Protein AF-A0A7S1GU44-F1 (afdb_monomer)

Mean predicted aligned error: 5.31 Å

InterPro domains:
  IPR011330 Glycoside hydrolase/deacetylase, beta/alpha-barrel [SSF88713] (17-120)

Secondary structure (DSSP, 8-state):
---TTS---TT----SEE--SS--TTHHHHHHHH---SEE----S-SS-EEEEEE-TTS-EEEEEE----SSSBGGGGGSSS--SSHHHHHHHHHHHHHHHHHHTTTS------B--TTT-

Foldseek 3Di:
DDPPPPDDDPPDPDALEDEDQPDDPCRVLVDVQVDSHQAYANAADDQAKDWDFHQHPVRHTDTHIYDYADPQLALCQCVDPNHDVDDPVSVVSVVVVCVVQVVVCVPDHGHDHHHDDPVRD

pLDDT: mean 92.15, std 15.31, range [34.16, 98.88]

Radius of gyration: 17.39 Å; Cα contacts (8 Å, |Δi|>4): 153; chains: 1; bounding box: 45×47×41 Å

Solvent-accessible surface area (backbone atoms only — not comparable to full-atom values): 7590 Å² total; per-residue (Å²): 134,84,70,96,81,74,80,86,59,98,84,61,91,71,72,45,62,45,73,70,78,82,67,56,100,53,45,69,36,51,53,62,58,68,51,87,57,69,31,37,33,78,42,72,86,55,54,57,68,48,78,43,76,44,63,28,90,90,68,50,72,40,84,41,40,37,43,44,39,54,79,75,49,19,53,67,26,60,79,40,98,87,45,41,93,53,67,64,64,50,50,53,52,49,50,54,54,46,54,52,46,56,59,44,36,78,83,57,69,63,61,84,56,78,41,81,49,89,86,76,107

Sequence (121 aa):
LQRLTLGRPADGLHGLGWYTGRDSPNTRRLVADFGGFEYDSDYYGDDLPFWLQVRKTNGELAPHLVVPYTLDCNDMRFALPQGFSHGEPFFEYLKDTFDLLYAEGADAPKMMSIGMHCRLL

Organism: Hemiselmis andersenii (NCBI:txid464988)

Nearest PDB structures (foldseek):
  3s6o-assembly1_D  TM=9.906E-01  e=7.391E-14  Burkholderia pseudomallei
  3cl6-assembly1_A  TM=9.444E-01  e=4.678E-12  Pseudomonas fluorescens
  1z7a-assembly1_C  TM=9.428E-01  e=4.687E-11  Pseudomonas aeruginosa PAO1
  2ywf-assembly1_A  TM=4.047E-01  e=7.578E+00  Aquifex aeolicus VF5
  2iez-assembly6_I  TM=2.227E-01  e=9.861E+00  Mus musculus

Structure (mmCIF, N/CA/C/O backbone):
data_AF-A0A7S1GU44-F1
#
_entry.id   AF-A0A7S1GU44-F1
#
loop_
_atom_site.group_PDB
_atom_site.id
_atom_site.type_symbol
_atom_site.label_atom_id
_atom_site.label_alt_id
_atom_site.label_comp_id
_atom_site.label_asym_id
_atom_site.label_entity_id
_atom_site.label_seq_id
_atom_site.pdbx_PDB_ins_code
_atom_site.Cartn_x
_atom_site.Cartn_y
_atom_site.Cartn_z
_atom_site.occupancy
_atom_site.B_iso_or_equiv
_atom_site.auth_seq_id
_atom_site.auth_comp_id
_atom_site.auth_asym_id
_atom_site.auth_atom_id
_atom_site.pdbx_PDB_model_num
ATOM 1 N N . LEU A 1 1 ? -9.084 26.898 -3.204 1.00 40.03 1 LEU A N 1
ATOM 2 C CA . LEU A 1 1 ? -8.865 25.469 -2.885 1.00 40.03 1 LEU A CA 1
ATOM 3 C C . LEU A 1 1 ? -9.913 25.050 -1.867 1.00 40.03 1 LEU A C 1
ATOM 5 O O . LEU A 1 1 ? -9.759 25.312 -0.681 1.00 40.03 1 LEU A O 1
ATOM 9 N N . GLN A 1 2 ? -11.031 24.520 -2.350 1.00 34.16 2 GLN A N 1
ATOM 10 C CA . GLN A 1 2 ? -12.119 24.042 -1.506 1.00 34.16 2 GLN A CA 1
ATOM 11 C C . GLN A 1 2 ? -11.623 22.752 -0.841 1.00 34.16 2 GLN A C 1
ATOM 13 O O . GLN A 1 2 ? -11.375 21.761 -1.522 1.00 34.16 2 GLN A O 1
ATOM 18 N N . ARG A 1 3 ? -11.350 22.793 0.469 1.00 42.59 3 ARG A N 1
ATOM 19 C CA . ARG A 1 3 ? -11.054 21.575 1.229 1.00 42.59 3 ARG A CA 1
ATOM 20 C C . ARG A 1 3 ? -12.287 20.677 1.128 1.00 42.59 3 ARG A C 1
ATOM 22 O O . ARG A 1 3 ? -13.384 21.143 1.424 1.00 42.59 3 ARG A O 1
ATOM 29 N N . LEU A 1 4 ? -12.105 19.412 0.759 1.00 53.38 4 LEU A N 1
ATOM 30 C CA . LEU A 1 4 ? -13.147 18.373 0.700 1.00 53.38 4 LEU A CA 1
ATOM 31 C C . LEU A 1 4 ? -13.780 18.038 2.074 1.00 53.38 4 LEU A C 1
ATOM 33 O O . LE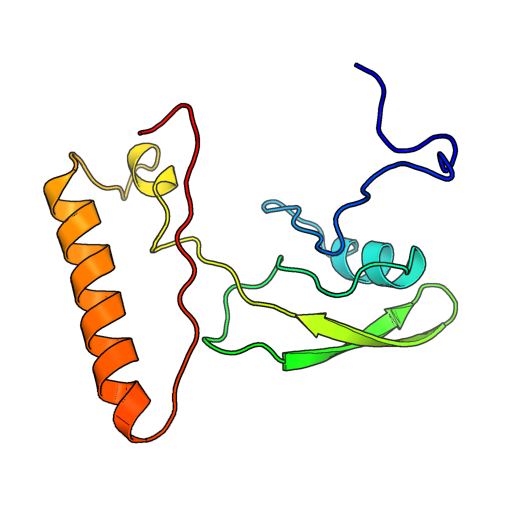U A 1 4 ? -14.376 16.984 2.238 1.00 53.38 4 LEU A O 1
ATOM 37 N N . THR A 1 5 ? -13.657 18.902 3.086 1.00 48.38 5 THR A N 1
ATOM 38 C CA . THR A 1 5 ? -13.993 18.587 4.482 1.00 48.38 5 THR A CA 1
ATOM 39 C C . THR A 1 5 ? -15.108 19.435 5.088 1.00 48.38 5 THR A C 1
ATOM 41 O O . THR A 1 5 ? -15.226 19.481 6.309 1.00 48.38 5 THR A O 1
ATOM 44 N N . LEU A 1 6 ? -15.967 20.078 4.291 1.00 45.22 6 LEU A N 1
ATOM 45 C CA . LEU A 1 6 ? -17.170 20.730 4.823 1.00 45.22 6 LEU A CA 1
ATOM 46 C C . LEU A 1 6 ? -18.391 20.464 3.934 1.00 45.22 6 LEU A C 1
ATOM 48 O O . LEU A 1 6 ? -18.535 21.058 2.870 1.00 45.22 6 LEU A O 1
ATOM 52 N N . GLY A 1 7 ? -19.279 19.595 4.428 1.00 49.06 7 GLY A N 1
ATOM 53 C CA . GLY A 1 7 ? -20.598 19.310 3.858 1.00 49.06 7 GLY A CA 1
ATOM 54 C C . GLY A 1 7 ? -20.597 18.113 2.912 1.00 49.06 7 GLY A C 1
ATOM 55 O O . GLY A 1 7 ? -19.930 18.135 1.887 1.00 49.06 7 GLY A O 1
ATOM 56 N N . ARG A 1 8 ? -21.362 17.073 3.262 1.00 52.72 8 ARG A N 1
ATOM 57 C CA . ARG A 1 8 ? -21.646 15.908 2.414 1.00 52.72 8 ARG A CA 1
ATOM 58 C C . ARG A 1 8 ? -22.488 16.374 1.216 1.00 52.72 8 ARG A C 1
ATOM 60 O O . ARG A 1 8 ? -23.655 16.702 1.434 1.00 52.72 8 ARG A O 1
ATOM 67 N N . PRO A 1 9 ? -21.976 16.406 -0.026 1.00 52.12 9 PRO A N 1
ATOM 68 C CA . PRO A 1 9 ? -22.857 16.446 -1.182 1.00 52.12 9 PRO A CA 1
ATOM 69 C C . PRO A 1 9 ? -23.525 15.070 -1.252 1.00 52.12 9 PRO A C 1
ATOM 71 O O . PRO A 1 9 ? -22.839 14.053 -1.143 1.00 52.12 9 PRO A O 1
ATOM 74 N N . ALA A 1 10 ? -24.847 15.015 -1.407 1.00 56.75 10 ALA A N 1
ATOM 75 C CA . ALA A 1 10 ? -25.566 13.748 -1.571 1.00 56.75 10 ALA A CA 1
ATOM 76 C C . ALA A 1 10 ? -25.101 12.960 -2.820 1.00 56.75 10 ALA A C 1
ATOM 78 O O . ALA A 1 10 ? -25.315 11.753 -2.894 1.00 56.75 10 ALA A O 1
ATOM 79 N N . ASP A 1 11 ? -24.382 13.634 -3.728 1.00 60.22 11 ASP A N 1
ATOM 80 C CA . ASP A 1 11 ? -24.076 13.176 -5.087 1.00 60.22 11 ASP A CA 1
ATOM 81 C C . ASP A 1 11 ? -22.557 13.145 -5.379 1.00 60.22 11 ASP A C 1
ATOM 83 O O . ASP A 1 11 ? -22.130 12.987 -6.522 1.00 60.22 11 ASP A O 1
ATOM 87 N N . GLY A 1 12 ? -21.715 13.350 -4.359 1.00 57.03 12 GLY A N 1
ATOM 88 C CA . GLY A 1 12 ? -20.259 13.375 -4.511 1.00 57.03 12 GLY A CA 1
ATOM 89 C C . GLY A 1 12 ? -19.639 11.982 -4.398 1.00 57.03 12 GLY A C 1
ATOM 90 O O . GLY A 1 12 ? -19.833 11.302 -3.393 1.00 57.03 12 GLY A O 1
ATOM 91 N N . LEU A 1 13 ? -18.834 11.582 -5.389 1.00 57.53 13 LEU A N 1
ATOM 92 C CA . LEU A 1 13 ? -17.929 10.432 -5.281 1.00 57.53 13 LEU A CA 1
ATOM 93 C C . LEU A 1 13 ? -16.856 10.740 -4.226 1.00 57.53 13 LEU A C 1
ATOM 95 O O . LEU A 1 13 ? -15.865 11.414 -4.503 1.00 57.53 13 LEU A O 1
ATOM 99 N N . HIS A 1 14 ? -17.072 10.276 -2.999 1.00 68.00 14 HIS A N 1
ATOM 100 C CA . HIS A 1 14 ? -16.028 10.217 -1.984 1.00 68.00 14 HIS A CA 1
ATOM 101 C C . HIS A 1 14 ? -15.201 8.948 -2.205 1.00 68.00 14 HIS A C 1
ATOM 103 O O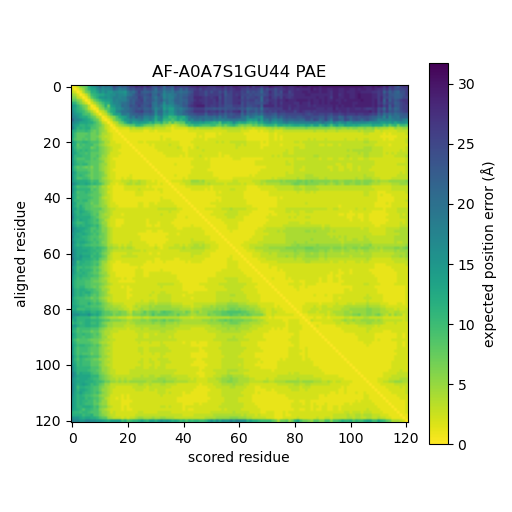 . HIS A 1 14 ? -15.762 7.871 -2.408 1.00 68.00 14 HIS A O 1
ATOM 109 N N . GLY A 1 15 ? -13.873 9.070 -2.183 1.00 80.94 15 GLY A N 1
ATOM 110 C CA . GLY A 1 15 ? -12.990 7.912 -2.284 1.00 80.94 15 GLY A CA 1
ATOM 111 C C . GLY A 1 15 ? -13.207 6.971 -1.101 1.00 80.94 15 GLY A C 1
ATOM 112 O O . GLY A 1 15 ? -13.207 7.407 0.046 1.00 80.94 15 GLY A O 1
ATOM 113 N N . LEU A 1 16 ? -13.398 5.683 -1.377 1.00 92.69 16 LEU A N 1
ATOM 114 C CA . LEU A 1 16 ? -13.561 4.660 -0.338 1.00 92.69 16 LEU A CA 1
ATOM 115 C C . LEU A 1 16 ? -12.221 4.284 0.322 1.00 92.69 16 LEU A C 1
ATOM 117 O O . LEU A 1 16 ? -12.222 3.645 1.366 1.00 92.69 16 LEU A O 1
ATOM 121 N N . GLY A 1 17 ? -11.091 4.709 -0.247 1.00 95.75 17 GLY A N 1
ATOM 122 C CA . GLY A 1 17 ? -9.751 4.490 0.297 1.00 95.75 17 GLY A CA 1
ATOM 123 C C . GLY A 1 17 ? -9.127 5.747 0.900 1.00 95.75 17 GLY A C 1
ATOM 124 O O . GLY A 1 17 ? -9.384 6.862 0.437 1.00 95.75 17 GLY A O 1
ATOM 125 N N . TRP A 1 18 ? -8.255 5.557 1.889 1.00 97.94 18 TRP A N 1
ATOM 126 C CA . TRP A 1 18 ? -7.418 6.610 2.466 1.00 97.94 18 TRP A CA 1
ATO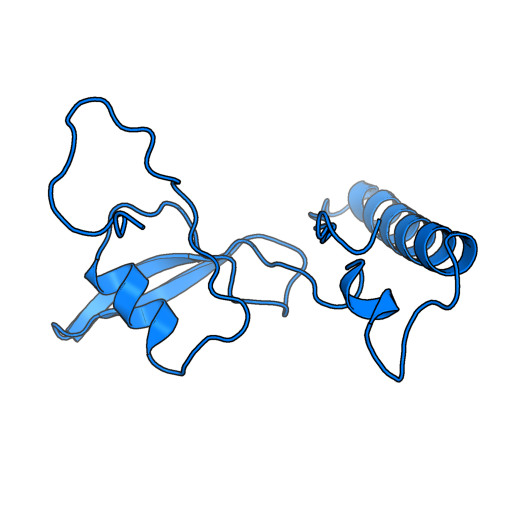M 127 C C . TRP A 1 18 ? -5.920 6.305 2.309 1.00 97.94 18 TRP A C 1
ATOM 129 O O . TRP A 1 18 ? -5.472 5.196 2.589 1.00 97.94 18 TRP A O 1
ATOM 139 N N . TYR A 1 19 ? -5.127 7.304 1.916 1.00 98.06 19 TYR A N 1
ATOM 140 C CA . TYR A 1 19 ? -3.663 7.233 1.912 1.00 98.06 19 TYR A CA 1
ATOM 141 C C . TYR A 1 19 ? -3.068 8.612 2.202 1.00 98.06 19 TYR A C 1
ATOM 143 O O . TYR A 1 19 ? -3.363 9.585 1.503 1.00 98.06 19 TYR A O 1
ATOM 151 N N . THR A 1 20 ? -2.223 8.698 3.226 1.00 98.25 20 THR A N 1
ATOM 152 C CA . THR A 1 20 ? -1.529 9.935 3.616 1.00 98.25 20 THR A CA 1
ATOM 153 C C . THR A 1 20 ? -0.099 9.968 3.075 1.00 98.25 20 THR A C 1
ATOM 155 O O . THR A 1 20 ? 0.430 11.035 2.747 1.00 98.25 20 THR A O 1
ATOM 158 N N . GLY A 1 21 ? 0.552 8.807 3.005 1.00 97.56 21 GLY A N 1
ATOM 159 C CA . GLY A 1 21 ? 1.962 8.625 2.682 1.00 97.56 21 GLY A 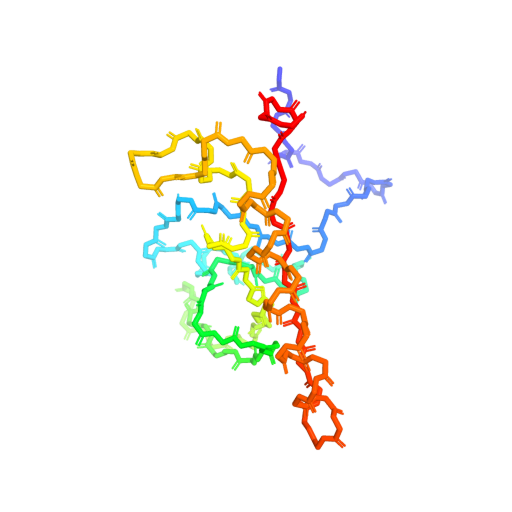CA 1
ATOM 160 C C . GLY A 1 21 ? 2.865 8.997 3.849 1.00 97.56 21 GLY A C 1
ATOM 161 O O . GLY A 1 21 ? 3.401 8.135 4.538 1.00 97.56 21 GLY A O 1
ATOM 162 N N . ARG A 1 22 ? 3.037 10.297 4.098 1.00 98.12 22 ARG A N 1
ATOM 163 C CA . ARG A 1 22 ? 3.770 10.787 5.279 1.00 98.12 22 ARG A CA 1
ATOM 164 C C . ARG A 1 22 ? 2.787 10.974 6.424 1.00 98.12 22 ARG A C 1
ATOM 166 O O . ARG A 1 22 ? 2.310 12.084 6.662 1.00 98.12 22 ARG A O 1
ATOM 173 N N . ASP A 1 23 ? 2.434 9.859 7.043 1.00 98.25 23 ASP A N 1
ATOM 174 C CA . ASP A 1 23 ? 1.415 9.762 8.075 1.00 98.25 23 ASP A CA 1
ATOM 175 C C . ASP A 1 23 ? 1.921 10.199 9.468 1.00 98.25 23 ASP A C 1
ATOM 177 O O . ASP A 1 23 ? 2.929 10.892 9.626 1.00 98.25 23 ASP A O 1
ATOM 181 N N . SER A 1 24 ? 1.148 9.868 10.499 1.00 98.31 24 SER A N 1
ATOM 182 C CA . SER A 1 24 ? 1.460 10.129 11.899 1.00 98.31 24 SER A CA 1
ATOM 183 C C . SER A 1 24 ? 1.011 8.939 12.746 1.00 98.31 24 SER A C 1
ATOM 185 O O . SER A 1 24 ? 0.097 8.219 12.333 1.00 98.31 24 SER A O 1
ATOM 187 N N . PRO A 1 25 ? 1.489 8.809 13.998 1.00 98.12 25 PRO A N 1
ATOM 188 C CA . PRO A 1 25 ? 0.996 7.779 14.918 1.00 98.12 25 PRO A CA 1
ATOM 189 C C . PRO A 1 25 ? -0.525 7.809 15.157 1.00 98.12 25 PRO A C 1
ATOM 191 O O . PRO A 1 25 ? -1.092 6.858 15.686 1.00 98.12 25 PRO A O 1
ATOM 194 N N . ASN A 1 26 ? -1.198 8.909 14.800 1.00 98.19 26 ASN A N 1
ATOM 195 C CA . ASN A 1 26 ? -2.636 9.085 14.968 1.00 98.19 26 ASN A CA 1
ATOM 196 C C . ASN A 1 26 ? -3.448 8.807 13.700 1.00 98.19 26 ASN A C 1
ATOM 198 O O . ASN A 1 26 ? -4.665 8.684 13.804 1.00 98.19 26 ASN A O 1
ATOM 202 N N . THR A 1 27 ? -2.824 8.740 12.522 1.00 98.38 27 THR A N 1
ATOM 203 C CA . THR A 1 27 ? -3.534 8.780 11.235 1.00 98.38 27 THR A CA 1
ATOM 204 C C . THR A 1 27 ? -4.555 7.657 11.115 1.00 98.38 27 THR A C 1
ATOM 206 O O . THR A 1 27 ? -5.741 7.937 10.963 1.00 98.38 27 THR A O 1
ATOM 209 N N . ARG A 1 28 ? -4.145 6.398 11.302 1.00 98.00 28 ARG A N 1
ATOM 210 C CA . ARG A 1 28 ? -5.064 5.252 11.211 1.00 98.00 28 ARG 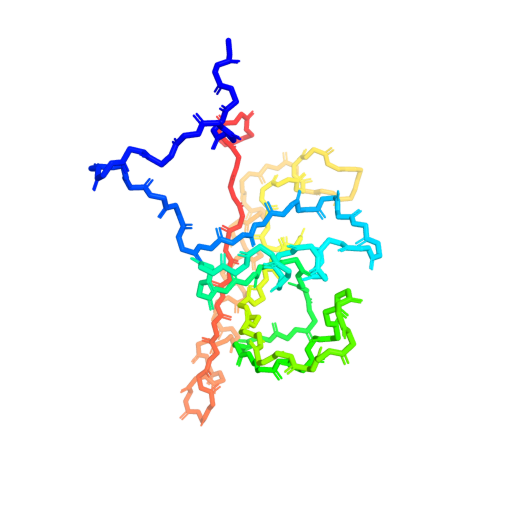A CA 1
ATOM 211 C C . ARG A 1 28 ? -6.212 5.322 12.226 1.00 98.00 28 ARG A C 1
ATOM 213 O O . ARG A 1 28 ? -7.350 4.999 11.894 1.00 98.00 28 ARG A O 1
ATOM 220 N N . ARG A 1 29 ? -5.956 5.814 13.446 1.00 98.25 29 ARG A N 1
ATOM 221 C CA . ARG A 1 29 ? -7.023 6.059 14.434 1.00 98.25 29 ARG A CA 1
ATOM 222 C C . ARG A 1 29 ? -8.011 7.113 13.934 1.00 98.25 29 ARG A C 1
ATOM 224 O O . ARG A 1 29 ? -9.208 6.912 14.082 1.00 98.25 29 ARG A O 1
ATOM 231 N N . LEU A 1 30 ? -7.535 8.208 13.338 1.00 98.38 30 LEU A N 1
ATOM 232 C CA . LEU A 1 30 ? -8.398 9.265 12.798 1.00 98.38 30 LEU A CA 1
ATOM 233 C C . LEU A 1 30 ? -9.264 8.764 11.633 1.00 98.38 30 LEU A C 1
ATOM 235 O O . LEU A 1 30 ? -10.436 9.126 11.562 1.00 98.38 30 LEU A O 1
ATOM 239 N N . VAL A 1 31 ? -8.726 7.899 10.767 1.00 97.38 31 VAL A N 1
ATOM 240 C CA . VAL A 1 31 ? -9.498 7.242 9.695 1.00 97.38 31 VAL A CA 1
ATOM 241 C C . VAL A 1 31 ? -10.598 6.354 10.292 1.00 97.38 31 VAL A C 1
ATOM 243 O O . VAL A 1 31 ? -11.758 6.450 9.891 1.00 97.38 31 VAL A O 1
ATOM 246 N N . ALA A 1 32 ? -10.271 5.542 11.304 1.00 97.00 32 ALA A N 1
ATOM 247 C CA . ALA A 1 32 ? -11.248 4.701 12.002 1.00 97.00 32 ALA A CA 1
ATOM 248 C C . ALA A 1 32 ? -12.293 5.509 12.805 1.00 97.00 32 ALA A C 1
ATOM 250 O O . ALA A 1 32 ? -13.452 5.099 12.908 1.00 97.00 32 ALA A O 1
ATOM 251 N N . ASP A 1 33 ? -11.904 6.654 13.374 1.00 96.81 33 ASP A N 1
ATOM 252 C CA . ASP A 1 33 ? -12.804 7.592 14.055 1.00 96.81 33 ASP A CA 1
ATOM 253 C C . ASP A 1 33 ? -13.796 8.230 13.080 1.00 96.81 33 ASP A C 1
ATOM 255 O O . ASP A 1 33 ? -14.982 8.314 13.401 1.00 96.81 33 ASP A O 1
ATOM 259 N N . PHE A 1 34 ? -13.321 8.646 11.900 1.00 95.12 34 PHE A N 1
ATOM 260 C CA . PHE A 1 34 ? -14.154 9.233 10.851 1.00 95.12 34 PHE A CA 1
ATOM 261 C C . PHE A 1 34 ? -15.168 8.220 10.299 1.00 95.12 34 PHE A C 1
ATOM 263 O O . PHE A 1 34 ? -16.354 8.533 10.196 1.00 95.12 34 PHE A O 1
ATOM 270 N N . GLY A 1 35 ? -14.721 6.991 10.014 1.00 90.81 35 GLY A N 1
ATOM 271 C CA . GLY A 1 35 ? -15.552 5.942 9.418 1.00 90.81 35 GLY A CA 1
ATOM 272 C C . GLY A 1 35 ? -15.942 6.226 7.959 1.00 90.81 35 GLY A C 1
ATOM 273 O O . GLY A 1 35 ? -15.703 7.300 7.428 1.00 90.81 35 GLY A O 1
ATOM 274 N N . GLY A 1 36 ? -16.536 5.251 7.268 1.00 90.06 36 GLY A N 1
ATOM 275 C CA . GLY A 1 36 ? -16.955 5.426 5.865 1.00 90.06 36 GLY A CA 1
ATOM 276 C C . GLY A 1 36 ? -15.846 5.255 4.816 1.00 90.06 36 GLY A C 1
ATOM 277 O O . GLY A 1 36 ? -16.109 5.464 3.635 1.00 90.06 36 GLY A O 1
ATOM 278 N N . PHE A 1 37 ? -14.646 4.842 5.232 1.00 94.44 37 PHE A N 1
ATOM 279 C CA . PHE A 1 37 ? -13.627 4.273 4.349 1.00 94.44 37 PHE A CA 1
ATOM 280 C C . PHE A 1 37 ? -13.709 2.748 4.385 1.00 94.44 37 PHE A C 1
ATOM 282 O O . PHE A 1 37 ? -13.919 2.160 5.447 1.00 94.44 37 PHE A O 1
ATOM 289 N N . GLU A 1 38 ? -13.530 2.120 3.230 1.00 96.00 38 GLU A N 1
ATOM 290 C CA . GLU A 1 38 ? -13.422 0.672 3.090 1.00 96.00 38 GLU A CA 1
ATOM 291 C C . GLU A 1 38 ? -12.014 0.176 3.404 1.00 96.00 38 GLU A C 1
ATOM 293 O O . GLU A 1 38 ? -11.890 -0.932 3.911 1.00 96.00 38 GLU A O 1
ATOM 298 N N . TYR A 1 39 ? -10.975 0.979 3.145 1.00 98.12 39 TYR A N 1
ATOM 299 C CA . TYR A 1 39 ? -9.587 0.613 3.427 1.00 98.12 39 TYR A CA 1
ATOM 300 C C . TYR A 1 39 ? -8.665 1.822 3.645 1.00 98.12 39 TYR A C 1
ATOM 302 O O . TYR A 1 39 ? -8.956 2.936 3.198 1.00 98.12 39 TYR A O 1
ATOM 310 N N . ASP A 1 40 ? -7.516 1.583 4.281 1.00 98.38 40 ASP A N 1
ATOM 311 C CA . ASP A 1 40 ? -6.349 2.471 4.228 1.00 98.38 40 ASP A CA 1
ATOM 312 C C . ASP A 1 40 ? -5.138 1.785 3.582 1.00 98.38 40 ASP A C 1
ATOM 314 O O . ASP A 1 40 ? -5.033 0.556 3.571 1.00 98.38 40 ASP A O 1
ATOM 318 N N . SER A 1 41 ? -4.226 2.595 3.051 1.00 98.69 41 SER A N 1
ATOM 319 C CA . SER A 1 41 ? -2.989 2.141 2.406 1.00 98.69 41 SER A CA 1
ATOM 320 C C . SER A 1 41 ? -1.719 2.719 3.043 1.00 98.69 41 SER A C 1
ATOM 322 O O . SER A 1 41 ? -0.645 2.641 2.452 1.00 98.69 41 SER A O 1
ATOM 324 N N . ASP A 1 42 ? -1.801 3.289 4.253 1.00 98.50 42 ASP A N 1
ATOM 325 C CA . ASP A 1 42 ? -0.637 3.760 5.023 1.00 98.50 42 ASP A CA 1
ATOM 326 C C . ASP A 1 42 ? 0.078 2.554 5.692 1.00 98.50 42 ASP A C 1
ATOM 328 O O . ASP A 1 42 ? 0.213 2.448 6.916 1.00 98.50 42 ASP A O 1
ATOM 332 N N . TYR A 1 43 ? 0.481 1.567 4.883 1.00 98.62 43 TYR A N 1
ATOM 333 C CA . TYR A 1 43 ? 1.179 0.348 5.304 1.00 98.62 43 TYR A CA 1
ATOM 334 C C . TYR A 1 43 ? 1.988 -0.256 4.149 1.00 98.62 43 TYR A C 1
ATOM 336 O O . TYR A 1 43 ? 1.528 -0.250 3.013 1.00 98.62 43 TYR A O 1
ATOM 344 N N . TYR A 1 44 ? 3.162 -0.816 4.452 1.00 98.62 44 TYR A N 1
ATOM 345 C CA . TYR A 1 44 ? 4.134 -1.301 3.453 1.00 98.62 44 TYR A CA 1
ATOM 346 C C . TYR A 1 44 ? 4.737 -2.672 3.810 1.00 98.62 44 TYR A C 1
ATOM 348 O O . TYR A 1 44 ? 5.833 -2.998 3.369 1.00 98.62 44 TYR A O 1
ATOM 356 N N . GLY A 1 45 ? 4.105 -3.411 4.727 1.00 98.12 45 GLY A N 1
ATOM 357 C CA . GLY A 1 45 ? 4.712 -4.574 5.387 1.00 98.12 45 GLY A CA 1
ATOM 358 C C . GLY A 1 45 ? 4.166 -5.941 4.976 1.00 98.12 45 GLY A C 1
ATOM 359 O O . GLY A 1 45 ? 4.488 -6.908 5.655 1.00 98.12 45 GLY A O 1
ATOM 360 N N . ASP A 1 46 ? 3.314 -6.020 3.952 1.00 98.50 46 ASP A N 1
ATOM 361 C CA . ASP A 1 46 ? 2.704 -7.276 3.493 1.00 98.50 46 ASP A CA 1
ATOM 362 C C . ASP A 1 46 ? 2.331 -7.182 2.001 1.00 98.50 46 ASP A C 1
ATOM 364 O O . ASP A 1 46 ? 2.143 -6.078 1.484 1.00 98.50 46 ASP A O 1
ATOM 368 N N . ASP A 1 47 ? 2.175 -8.332 1.345 1.00 98.56 47 ASP A N 1
ATOM 369 C CA . ASP A 1 47 ? 1.816 -8.479 -0.074 1.00 98.56 47 ASP A CA 1
ATOM 370 C C . ASP A 1 47 ? 0.327 -8.816 -0.270 1.00 98.56 47 ASP A C 1
ATOM 372 O O . ASP A 1 47 ? -0.120 -9.108 -1.384 1.00 98.56 47 ASP A O 1
ATOM 376 N N . LEU A 1 48 ? -0.456 -8.828 0.815 1.00 98.69 48 LEU A N 1
ATOM 377 C CA . LEU A 1 48 ? -1.895 -9.084 0.803 1.00 98.69 48 LEU A CA 1
ATOM 378 C C . LEU A 1 48 ? -2.669 -8.101 1.686 1.00 98.69 48 LEU A C 1
ATOM 380 O O . LEU A 1 48 ? -2.155 -7.638 2.704 1.00 98.69 48 LEU A O 1
ATOM 384 N N . PRO A 1 49 ? -3.942 -7.813 1.354 1.00 98.75 49 PRO A N 1
ATOM 385 C CA . PRO A 1 49 ? -4.826 -7.108 2.266 1.00 98.75 49 PRO A CA 1
ATOM 386 C C . PRO A 1 49 ? -5.074 -7.908 3.544 1.00 98.75 49 PRO A C 1
ATOM 388 O O . PRO A 1 49 ? -5.249 -9.128 3.509 1.00 98.75 49 PRO A O 1
ATOM 391 N N . PHE A 1 50 ? -5.181 -7.212 4.670 1.00 98.75 50 PHE A N 1
ATOM 392 C CA . PHE A 1 50 ? -5.464 -7.838 5.958 1.00 98.75 50 PHE A CA 1
ATOM 393 C C . PHE A 1 50 ? -6.281 -6.926 6.866 1.00 98.75 50 PHE A C 1
ATOM 395 O O . PHE A 1 50 ? -6.338 -5.708 6.701 1.00 98.75 50 PHE A O 1
ATOM 402 N N . TRP A 1 51 ? -6.927 -7.535 7.856 1.00 98.56 51 TRP A N 1
ATOM 403 C CA . TRP A 1 51 ? -7.739 -6.819 8.831 1.00 98.56 51 TRP A CA 1
ATOM 404 C C . TRP A 1 51 ? -6.942 -6.510 10.093 1.00 98.56 51 TRP A C 1
ATOM 406 O O . TRP A 1 51 ? -6.360 -7.397 10.716 1.00 98.56 51 TRP A O 1
ATOM 416 N N . LEU A 1 52 ? -6.996 -5.252 10.517 1.00 97.75 52 LEU A N 1
ATOM 417 C CA . LEU A 1 52 ? -6.553 -4.802 11.829 1.00 97.75 52 LEU A CA 1
ATOM 418 C C . LEU A 1 52 ? -7.740 -4.553 12.758 1.00 97.75 52 LEU A C 1
ATOM 420 O O . LEU A 1 52 ? -8.862 -4.296 12.323 1.00 97.75 52 LEU A O 1
ATOM 424 N N . GLN A 1 53 ? -7.459 -4.572 14.060 1.00 98.12 53 GLN A N 1
ATOM 425 C CA . GLN A 1 53 ? -8.341 -4.024 15.088 1.00 98.12 53 GLN A CA 1
ATOM 426 C C . GLN A 1 53 ? -7.770 -2.685 15.552 1.00 98.12 53 GLN A C 1
ATOM 428 O O . GLN A 1 53 ? -6.782 -2.638 16.287 1.00 98.12 53 GLN A O 1
ATOM 433 N N . VAL A 1 54 ? -8.372 -1.585 15.103 1.00 98.12 54 VAL A N 1
ATOM 434 C CA . VAL A 1 54 ? -7.911 -0.229 15.421 1.00 98.12 54 VAL A CA 1
ATOM 435 C C . VAL A 1 54 ? -8.694 0.297 16.615 1.00 98.12 54 VAL A C 1
ATOM 437 O O . VAL A 1 54 ? -9.923 0.340 16.594 1.00 98.12 54 VAL A O 1
ATOM 440 N N . ARG A 1 55 ? -7.984 0.725 17.663 1.00 98.38 55 ARG A N 1
ATOM 441 C CA . ARG A 1 55 ? -8.604 1.394 18.810 1.00 98.38 55 ARG A CA 1
ATOM 442 C C . ARG A 1 55 ? -8.963 2.830 18.448 1.00 98.38 55 ARG A C 1
ATOM 444 O O . ARG A 1 55 ? -8.078 3.653 18.216 1.00 98.38 55 ARG A O 1
ATOM 451 N N . LYS A 1 56 ? -10.258 3.118 18.452 1.00 98.25 56 LYS A N 1
ATOM 452 C CA . LYS A 1 56 ? -10.840 4.445 18.253 1.00 98.25 56 LYS A CA 1
ATOM 453 C C . LYS A 1 56 ? -10.650 5.335 19.480 1.00 98.25 56 LYS A C 1
ATOM 455 O O . LYS A 1 56 ? -10.343 4.862 20.576 1.00 98.25 56 LYS A O 1
ATOM 460 N N . THR A 1 57 ? -10.886 6.635 19.319 1.00 98.06 57 THR A N 1
ATOM 461 C CA . THR A 1 57 ? -10.798 7.614 20.418 1.00 98.06 57 THR A CA 1
ATOM 462 C C . THR A 1 57 ? -11.799 7.337 21.537 1.00 98.06 57 THR A C 1
ATOM 464 O O . THR A 1 57 ? -11.485 7.549 22.704 1.00 98.06 57 THR A O 1
ATOM 467 N N . ASN A 1 58 ? -12.983 6.817 21.205 1.00 97.44 58 ASN A N 1
ATOM 468 C CA . ASN A 1 58 ? -14.001 6.433 22.189 1.00 97.44 58 ASN A CA 1
ATOM 469 C C . ASN A 1 58 ? -13.665 5.130 22.950 1.00 97.44 58 ASN A C 1
ATOM 471 O O . ASN A 1 58 ? -14.445 4.700 23.794 1.00 97.44 58 ASN A O 1
ATOM 475 N N . GLY A 1 59 ? -12.519 4.503 22.664 1.00 97.75 59 GLY A N 1
ATOM 476 C CA . GLY A 1 59 ? -12.052 3.277 23.308 1.00 97.75 59 GLY A CA 1
ATOM 477 C C . GLY A 1 59 ? -12.486 1.982 22.618 1.00 97.75 59 GLY A C 1
ATOM 478 O O . GLY A 1 59 ? -11.896 0.939 22.913 1.00 97.75 59 GLY A O 1
ATOM 479 N N . GLU A 1 60 ? -13.441 2.036 21.685 1.00 97.94 60 GLU A N 1
ATOM 480 C CA . GLU A 1 60 ? -13.910 0.873 20.923 1.00 97.94 60 GLU A CA 1
ATOM 481 C C . GLU A 1 60 ? -12.829 0.351 19.967 1.00 97.94 60 GLU A C 1
ATOM 483 O O . GLU A 1 60 ? -11.992 1.107 19.467 1.00 97.94 60 GLU A O 1
ATOM 488 N N . LEU A 1 61 ? -12.851 -0.956 19.701 1.00 98.19 61 LEU A N 1
ATOM 489 C CA . LEU A 1 61 ? -12.070 -1.561 18.624 1.00 98.19 61 LEU A CA 1
ATOM 490 C C . LEU A 1 61 ? -12.933 -1.620 17.366 1.00 98.19 61 LEU A C 1
ATOM 492 O O . LEU A 1 61 ? -14.065 -2.097 17.419 1.00 98.19 61 LEU A O 1
ATOM 496 N N . ALA A 1 62 ? -12.391 -1.146 16.249 1.00 96.88 62 ALA A N 1
ATOM 497 C CA . ALA A 1 62 ? -13.034 -1.227 14.948 1.00 96.88 62 ALA A CA 1
ATOM 498 C C . ALA A 1 62 ? -12.226 -2.124 14.001 1.00 96.88 62 ALA A C 1
ATOM 500 O O . ALA A 1 62 ? -11.000 -1.966 13.929 1.00 96.88 62 ALA A O 1
ATOM 501 N N . PRO A 1 63 ? -12.889 -3.025 13.246 1.00 97.75 63 PRO A N 1
ATOM 502 C CA . PRO A 1 63 ? -12.238 -3.707 12.141 1.00 97.75 63 PRO A CA 1
ATOM 503 C C . PRO A 1 63 ? -11.843 -2.674 11.083 1.00 97.75 63 PRO A C 1
ATOM 505 O O . PRO A 1 63 ? -12.633 -1.798 10.728 1.00 97.75 63 PRO A O 1
ATOM 508 N N . HIS A 1 64 ? -10.615 -2.772 10.592 1.00 97.69 64 HIS A N 1
ATOM 509 C CA . HIS A 1 64 ? -10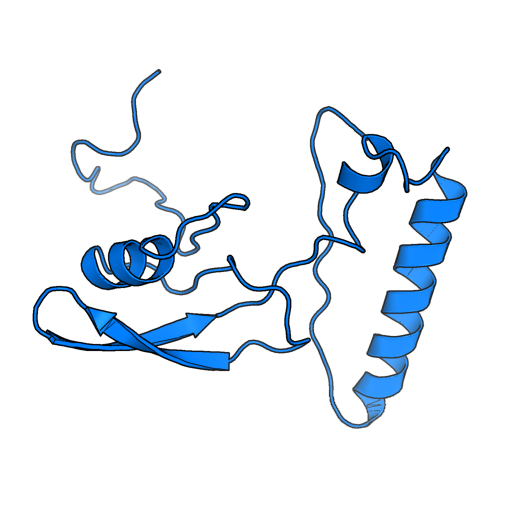.071 -1.854 9.604 1.00 97.69 64 HIS A CA 1
ATOM 510 C C . HIS A 1 64 ? -9.281 -2.635 8.558 1.00 97.69 64 HIS A C 1
ATOM 512 O O . HIS A 1 64 ? -8.321 -3.320 8.914 1.00 97.69 64 HIS A O 1
ATOM 518 N N . LEU A 1 65 ? -9.704 -2.572 7.296 1.00 98.69 65 LEU A N 1
ATOM 519 C CA . LEU A 1 65 ? -9.001 -3.234 6.204 1.00 98.69 65 LEU A CA 1
ATOM 520 C C . LEU A 1 65 ? -7.794 -2.391 5.800 1.00 98.69 65 LEU A C 1
ATOM 522 O O . LEU A 1 65 ? -7.922 -1.207 5.494 1.00 98.69 65 LEU A O 1
ATOM 526 N N . VAL A 1 66 ? -6.631 -3.024 5.775 1.00 98.81 66 VAL A N 1
ATOM 527 C CA . VAL A 1 66 ? -5.408 -2.463 5.216 1.00 98.81 66 VAL A CA 1
ATOM 528 C C . VAL A 1 66 ? -5.191 -3.092 3.849 1.00 98.81 66 VAL A C 1
ATOM 530 O O . VAL A 1 66 ? -5.197 -4.316 3.729 1.00 98.81 66 VAL A O 1
ATOM 533 N N . VAL A 1 67 ? -4.987 -2.260 2.831 1.00 98.75 67 VAL A N 1
ATOM 534 C CA . VAL A 1 67 ? -4.532 -2.672 1.497 1.00 98.75 67 VAL A CA 1
ATOM 535 C C . VAL A 1 67 ? -3.123 -2.102 1.312 1.00 98.75 67 VAL A C 1
ATOM 537 O O . VAL A 1 67 ? -3.004 -0.895 1.078 1.00 98.75 67 VAL A O 1
ATOM 540 N N . PRO A 1 68 ? -2.062 -2.918 1.472 1.00 98.75 68 PRO A N 1
ATOM 541 C CA . PRO A 1 68 ? -0.685 -2.432 1.463 1.00 98.75 68 PRO A CA 1
ATOM 542 C C . PRO A 1 68 ? -0.293 -1.672 0.189 1.00 98.75 68 PRO A C 1
ATOM 544 O O . PRO A 1 68 ? -0.710 -1.996 -0.926 1.00 98.75 68 PRO A O 1
ATOM 547 N N . TYR A 1 69 ? 0.552 -0.660 0.365 1.00 98.75 69 TYR A N 1
ATOM 548 C CA . TYR A 1 69 ? 1.149 0.134 -0.703 1.00 98.75 69 TYR A CA 1
ATOM 549 C C . TYR A 1 69 ? 2.662 -0.114 -0.799 1.00 98.75 69 TYR A C 1
ATOM 551 O O . TYR A 1 69 ? 3.219 -0.942 -0.085 1.00 98.75 69 TYR A O 1
ATOM 559 N N . THR A 1 70 ? 3.344 0.604 -1.693 1.00 98.75 70 THR A N 1
ATOM 560 C CA . THR A 1 70 ? 4.768 0.419 -1.997 1.00 98.75 70 THR A CA 1
ATOM 561 C C . THR A 1 70 ? 5.537 1.742 -1.988 1.00 98.75 70 THR A C 1
ATOM 563 O O . THR A 1 70 ? 5.054 2.776 -2.464 1.00 98.75 70 THR A O 1
ATOM 566 N N . LEU A 1 71 ? 6.773 1.702 -1.482 1.00 98.44 71 LEU A N 1
ATOM 567 C CA . LEU A 1 71 ? 7.759 2.783 -1.632 1.00 98.44 71 LEU A CA 1
ATOM 568 C C . LEU A 1 71 ? 8.912 2.400 -2.572 1.00 98.44 71 LEU A C 1
ATOM 570 O O . LEU A 1 71 ? 9.713 3.255 -2.948 1.00 98.44 71 LEU A O 1
ATOM 574 N N . ASP A 1 72 ? 9.012 1.128 -2.945 1.00 98.19 72 ASP A N 1
ATOM 575 C CA . ASP A 1 72 ? 10.075 0.551 -3.755 1.00 98.19 72 ASP A CA 1
ATOM 576 C C . ASP A 1 72 ? 9.667 0.406 -5.230 1.00 98.19 72 ASP A C 1
ATOM 578 O O . ASP A 1 72 ? 10.344 0.980 -6.085 1.00 98.19 72 ASP A O 1
ATOM 582 N N . CYS A 1 73 ? 8.521 -0.225 -5.513 1.00 98.56 73 CYS A N 1
ATOM 583 C CA . CYS A 1 73 ? 7.847 -0.270 -6.817 1.00 98.56 73 CYS A CA 1
ATOM 584 C C . CYS A 1 73 ? 7.119 1.058 -7.097 1.00 98.56 73 CYS A C 1
ATOM 586 O O . CYS A 1 73 ? 5.910 1.119 -7.331 1.00 98.56 73 CYS A O 1
ATOM 588 N N . ASN A 1 74 ? 7.859 2.162 -7.006 1.00 98.69 74 ASN A N 1
ATOM 589 C CA . ASN A 1 74 ? 7.315 3.513 -7.000 1.00 98.69 74 ASN A CA 1
ATOM 590 C C . ASN A 1 74 ? 8.233 4.467 -7.773 1.00 98.69 74 ASN A C 1
ATOM 592 O O . ASN A 1 74 ? 9.435 4.539 -7.511 1.00 98.69 74 ASN A O 1
ATOM 596 N N . ASP A 1 75 ? 7.679 5.251 -8.694 1.00 98.44 75 ASP A N 1
ATOM 597 C CA . ASP A 1 75 ? 8.454 6.216 -9.479 1.00 98.44 75 ASP A CA 1
ATOM 598 C C . ASP A 1 75 ? 9.039 7.361 -8.627 1.00 98.44 75 ASP A C 1
ATOM 600 O O . ASP A 1 75 ? 9.973 8.035 -9.059 1.00 98.44 75 ASP A O 1
ATOM 604 N N . MET A 1 76 ? 8.608 7.543 -7.370 1.00 98.25 76 MET A N 1
ATOM 605 C CA . MET A 1 76 ? 9.255 8.488 -6.450 1.00 98.25 76 MET A CA 1
ATOM 606 C C . MET A 1 76 ? 10.757 8.229 -6.297 1.00 98.25 76 MET A C 1
ATOM 608 O O . MET A 1 76 ? 11.508 9.151 -5.974 1.00 98.25 76 MET A O 1
ATOM 612 N N . ARG A 1 77 ? 11.205 6.995 -6.563 1.00 98.31 77 ARG A N 1
ATOM 613 C CA . ARG A 1 77 ? 12.614 6.604 -6.568 1.00 98.31 77 ARG A CA 1
ATOM 614 C C . ARG A 1 77 ? 13.436 7.422 -7.566 1.00 98.31 77 ARG A C 1
ATOM 616 O O . ARG A 1 77 ? 14.593 7.672 -7.267 1.00 98.31 77 ARG A O 1
ATOM 623 N N . PHE A 1 78 ? 12.870 7.941 -8.659 1.00 98.25 78 PHE A N 1
ATOM 624 C CA . PHE A 1 78 ? 13.570 8.872 -9.567 1.00 98.25 78 PHE A CA 1
ATOM 625 C C . PHE A 1 78 ? 14.010 10.184 -8.896 1.00 98.25 78 PHE A C 1
ATOM 627 O O . PHE A 1 78 ? 14.918 10.856 -9.377 1.00 98.25 78 PHE A O 1
ATOM 634 N N . ALA A 1 79 ? 13.382 10.558 -7.779 1.00 97.88 79 ALA A N 1
ATOM 635 C CA . ALA A 1 79 ? 13.662 11.789 -7.044 1.00 97.88 79 ALA A CA 1
ATOM 636 C C . ALA A 1 79 ? 14.421 11.558 -5.721 1.00 97.88 79 ALA A C 1
ATOM 638 O O . ALA A 1 79 ? 14.534 12.484 -4.914 1.00 97.88 79 ALA A O 1
ATOM 639 N N . LEU A 1 80 ? 14.921 10.342 -5.468 1.00 96.50 80 LEU A N 1
ATOM 640 C CA . LEU A 1 80 ? 15.671 10.003 -4.254 1.00 96.50 80 LEU A CA 1
ATOM 641 C C . LEU A 1 80 ? 17.164 9.790 -4.547 1.00 96.50 80 LEU A C 1
ATOM 643 O O . LEU A 1 80 ? 17.508 9.329 -5.633 1.00 96.50 80 LEU A O 1
ATOM 647 N N . PRO A 1 81 ? 18.061 10.028 -3.565 1.00 96.56 81 PRO A N 1
ATOM 648 C CA . PRO A 1 81 ? 19.491 9.750 -3.726 1.00 96.56 81 PRO A CA 1
ATOM 649 C C . PRO A 1 81 ? 19.792 8.295 -4.111 1.00 96.56 81 PRO A C 1
ATOM 651 O O . PRO A 1 81 ? 20.712 8.039 -4.882 1.00 96.56 81 PRO A O 1
ATOM 654 N N . GLN A 1 82 ? 19.007 7.346 -3.587 1.00 95.69 82 GLN A N 1
ATOM 655 C CA . GLN A 1 82 ? 19.054 5.934 -3.969 1.00 95.69 82 GLN A CA 1
ATOM 656 C C . GLN A 1 82 ? 17.867 5.602 -4.881 1.00 95.69 82 GLN A C 1
ATOM 658 O O . GLN A 1 82 ? 16.842 5.053 -4.454 1.00 95.69 82 GLN A O 1
ATOM 663 N N . GLY A 1 83 ? 18.022 5.993 -6.140 1.00 95.12 83 GLY A N 1
ATOM 664 C CA . GLY A 1 83 ? 16.962 6.029 -7.131 1.00 95.12 83 GLY A CA 1
ATOM 665 C C . GLY A 1 83 ? 17.292 5.352 -8.451 1.00 95.12 83 GLY A C 1
ATOM 666 O O . GLY A 1 83 ? 18.409 4.882 -8.668 1.00 95.12 83 GLY A O 1
ATOM 667 N N . PHE A 1 84 ? 16.312 5.351 -9.348 1.00 97.12 84 PHE A N 1
ATOM 668 C CA . PHE A 1 84 ? 16.505 4.973 -10.745 1.00 97.12 84 PHE A CA 1
ATOM 669 C C . PHE A 1 84 ? 17.014 6.184 -11.533 1.00 97.12 84 PHE A C 1
ATOM 671 O O . PHE A 1 84 ? 16.539 7.301 -11.336 1.00 97.12 84 PHE A O 1
ATOM 678 N N . SER A 1 85 ? 17.991 5.980 -12.417 1.00 94.94 85 SER A N 1
ATOM 679 C CA . SER A 1 85 ? 18.580 7.067 -13.214 1.00 94.94 85 SER A CA 1
ATOM 680 C C . SER A 1 85 ? 17.843 7.331 -14.532 1.00 94.94 85 SER A C 1
ATOM 682 O O . SER A 1 85 ? 17.987 8.406 -15.104 1.00 94.94 85 SER A O 1
ATOM 684 N N . HIS A 1 86 ? 17.083 6.352 -15.026 1.00 95.88 86 HIS A N 1
ATOM 685 C CA . HIS A 1 86 ? 16.292 6.394 -16.260 1.00 95.88 86 HIS A CA 1
ATOM 686 C C . HIS A 1 86 ? 15.256 5.253 -16.249 1.00 95.88 86 HIS A C 1
ATOM 688 O O . HIS A 1 86 ? 15.169 4.510 -15.272 1.00 95.88 86 HIS A O 1
ATOM 694 N N . GLY A 1 87 ? 14.450 5.137 -17.307 1.00 97.56 87 GLY A N 1
ATOM 695 C CA . GLY A 1 87 ? 13.310 4.215 -17.352 1.00 97.56 87 GLY A CA 1
ATOM 696 C C . GLY A 1 87 ? 13.667 2.730 -17.231 1.00 97.56 87 GLY A C 1
ATOM 697 O O . GLY A 1 87 ? 12.944 2.009 -16.552 1.00 97.56 87 GLY A O 1
ATOM 698 N N . GLU A 1 88 ? 14.777 2.283 -17.828 1.00 98.19 88 GLU A N 1
ATOM 699 C CA . GLU A 1 88 ? 15.102 0.849 -17.915 1.00 98.19 88 GLU A CA 1
ATOM 700 C C . GLU A 1 88 ? 15.266 0.188 -16.530 1.00 98.19 88 GLU A C 1
ATOM 702 O O . GLU A 1 88 ? 14.540 -0.764 -16.262 1.00 98.19 88 GLU A O 1
ATOM 707 N N . PRO A 1 89 ? 16.060 0.730 -15.579 1.00 97.94 89 PRO A N 1
ATOM 708 C CA . PRO A 1 89 ? 16.128 0.169 -14.228 1.00 97.94 89 PRO A CA 1
ATOM 709 C C . PRO A 1 89 ? 14.786 0.108 -13.487 1.00 97.94 89 PRO A C 1
ATOM 711 O O . PRO A 1 89 ? 14.580 -0.783 -12.669 1.00 97.94 89 PRO A O 1
ATOM 714 N N . PHE A 1 90 ? 13.874 1.059 -13.731 1.00 98.50 90 PHE A N 1
ATOM 715 C CA . PHE A 1 90 ? 12.544 1.024 -13.117 1.00 98.50 90 PHE A CA 1
ATOM 716 C C . PHE A 1 90 ? 11.682 -0.076 -13.740 1.00 98.50 90 PHE A C 1
ATOM 718 O O . PHE A 1 90 ? 11.014 -0.811 -13.017 1.00 98.50 90 PHE A O 1
ATOM 725 N N . PHE A 1 91 ? 11.732 -0.220 -15.066 1.00 98.56 91 PHE A N 1
ATOM 726 C CA . PHE A 1 91 ? 11.061 -1.302 -15.777 1.00 98.56 91 PHE A CA 1
ATOM 727 C C . PHE A 1 91 ? 11.556 -2.677 -15.317 1.00 98.56 91 PHE A C 1
ATOM 729 O O . PHE A 1 91 ? 10.730 -3.514 -14.959 1.00 98.56 91 PHE A O 1
ATOM 736 N N . GLU A 1 92 ? 12.873 -2.891 -15.275 1.00 98.75 92 GLU A N 1
ATOM 737 C CA . GLU A 1 92 ? 13.477 -4.143 -14.802 1.00 98.75 92 GLU A CA 1
ATOM 738 C C . GLU A 1 92 ? 13.019 -4.464 -13.375 1.00 98.75 92 GLU A C 1
ATOM 740 O O . GLU A 1 92 ? 12.568 -5.575 -13.113 1.00 98.75 92 GLU A O 1
ATOM 745 N N . TYR A 1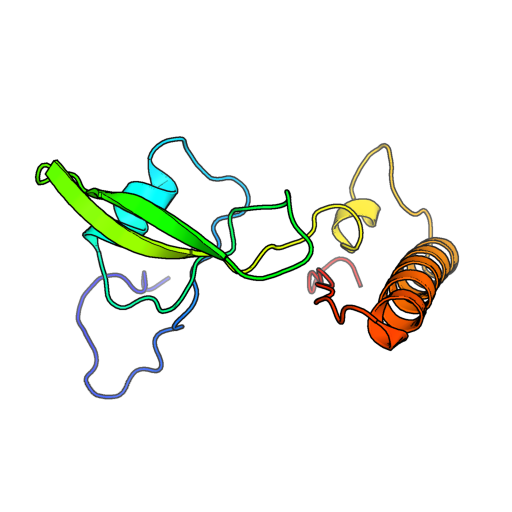 93 ? 13.017 -3.470 -12.478 1.00 98.75 93 TYR A N 1
ATOM 746 C CA . TYR A 1 93 ? 12.553 -3.650 -11.101 1.00 98.75 93 TYR A CA 1
ATOM 747 C C . TYR A 1 93 ? 11.079 -4.076 -11.021 1.00 98.75 93 TYR A C 1
ATOM 749 O O . TYR A 1 93 ? 10.741 -5.023 -10.316 1.00 98.75 93 TYR A O 1
ATOM 757 N N . LEU A 1 94 ? 10.192 -3.406 -11.766 1.00 98.81 94 LEU A N 1
ATOM 758 C CA . LEU A 1 94 ? 8.772 -3.768 -11.807 1.00 98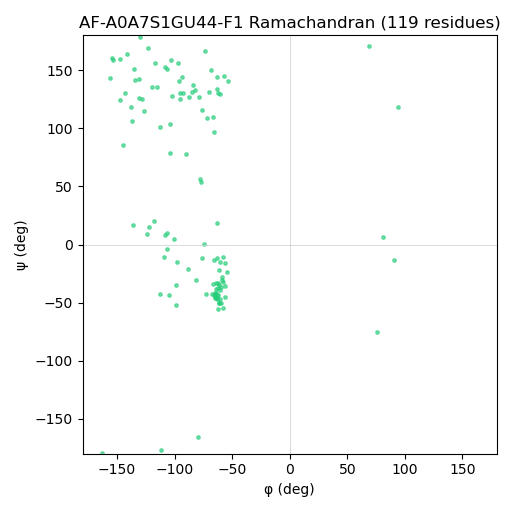.81 94 LEU A CA 1
ATOM 759 C C . LEU A 1 94 ? 8.552 -5.156 -12.413 1.00 98.81 94 LEU A C 1
ATOM 761 O O . LEU A 1 94 ? 7.723 -5.916 -11.916 1.00 98.81 94 LEU A O 1
ATOM 765 N N . LYS A 1 95 ? 9.279 -5.480 -13.485 1.00 98.88 95 LYS A N 1
ATOM 766 C CA . LYS A 1 95 ? 9.192 -6.774 -14.158 1.00 98.88 95 LYS A CA 1
ATOM 767 C C . LYS A 1 95 ? 9.636 -7.898 -13.225 1.00 98.88 95 LYS A C 1
ATOM 769 O O . LYS A 1 95 ? 8.928 -8.891 -13.118 1.00 98.88 95 LYS A O 1
ATOM 774 N N . ASP A 1 96 ? 10.762 -7.738 -12.540 1.00 98.88 96 ASP A N 1
ATOM 775 C CA . ASP A 1 96 ? 11.289 -8.762 -11.639 1.00 98.88 96 ASP A CA 1
ATOM 776 C C . ASP A 1 96 ? 10.353 -8.995 -10.444 1.00 98.88 96 ASP A C 1
ATOM 778 O O . ASP A 1 96 ? 10.066 -10.146 -10.106 1.00 98.88 96 ASP A O 1
ATOM 782 N N . THR A 1 97 ? 9.801 -7.927 -9.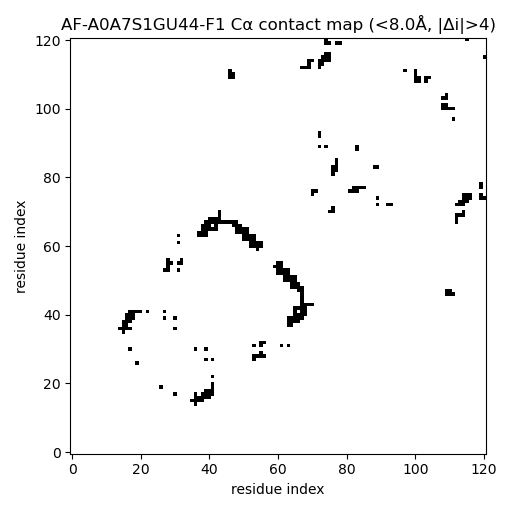853 1.00 98.81 97 THR A N 1
ATOM 783 C CA . THR A 1 97 ? 8.787 -8.056 -8.793 1.00 98.81 97 THR A CA 1
ATOM 784 C C . THR A 1 97 ? 7.521 -8.739 -9.309 1.00 98.81 97 THR A C 1
ATOM 786 O O . THR A 1 97 ? 6.992 -9.631 -8.645 1.00 98.81 97 THR A O 1
ATOM 789 N N . PHE A 1 98 ? 7.041 -8.371 -10.501 1.00 98.88 98 PHE A N 1
ATOM 790 C CA . PHE A 1 98 ? 5.883 -9.024 -11.107 1.00 98.88 98 PHE A CA 1
ATOM 791 C C . PHE A 1 98 ? 6.139 -10.512 -11.358 1.00 98.88 98 PHE A C 1
ATOM 793 O O . PHE A 1 98 ? 5.319 -11.329 -10.957 1.00 98.88 98 PHE A O 1
ATOM 800 N N . ASP A 1 99 ? 7.257 -10.875 -11.991 1.00 98.88 99 ASP A N 1
ATOM 801 C CA . ASP A 1 99 ? 7.575 -12.263 -12.340 1.00 98.88 99 ASP A CA 1
ATOM 802 C C . ASP A 1 99 ? 7.660 -13.148 -11.090 1.00 98.88 99 ASP A C 1
ATOM 804 O O . ASP A 1 99 ? 7.156 -14.274 -11.097 1.00 98.88 99 ASP A O 1
ATOM 808 N N . LEU A 1 100 ? 8.237 -12.626 -10.000 1.00 98.81 100 LEU A N 1
ATOM 809 C CA . LEU A 1 100 ? 8.273 -13.312 -8.711 1.00 98.81 100 LEU A CA 1
ATOM 810 C C . LEU A 1 100 ? 6.859 -13.546 -8.162 1.00 98.81 100 LEU A C 1
ATOM 812 O O . LEU A 1 100 ? 6.487 -14.690 -7.900 1.00 98.81 100 LEU A O 1
ATOM 816 N N . LEU A 1 101 ? 6.055 -12.487 -8.024 1.00 98.75 101 LEU A N 1
ATOM 817 C CA . LEU A 1 101 ? 4.695 -12.586 -7.477 1.00 98.75 101 LEU A CA 1
ATOM 818 C C . LEU A 1 101 ? 3.773 -13.429 -8.371 1.00 98.75 101 LEU A C 1
ATOM 820 O O . LEU A 1 101 ? 2.901 -14.146 -7.878 1.00 98.75 101 LEU A O 1
ATOM 824 N N . TYR A 1 102 ? 3.977 -13.379 -9.686 1.00 98.75 102 TYR A N 1
ATOM 825 C CA . TYR A 1 102 ? 3.250 -14.184 -10.659 1.00 98.75 102 TYR A CA 1
ATOM 826 C C . TYR A 1 102 ? 3.593 -15.670 -10.518 1.00 98.75 102 TYR A C 1
ATOM 828 O O . TYR A 1 102 ? 2.689 -16.507 -10.528 1.00 98.75 102 TYR A O 1
ATOM 836 N N . ALA A 1 103 ? 4.875 -16.003 -10.331 1.00 98.75 103 ALA A N 1
ATOM 837 C CA . ALA A 1 103 ? 5.314 -17.370 -10.073 1.00 98.75 103 ALA A CA 1
ATOM 838 C C . ALA A 1 103 ? 4.783 -17.902 -8.731 1.00 98.75 103 ALA A C 1
ATOM 840 O O . ALA A 1 103 ? 4.244 -19.007 -8.690 1.00 98.75 103 ALA A O 1
ATOM 841 N N . GLU A 1 104 ? 4.856 -17.110 -7.653 1.00 98.69 104 GLU A N 1
ATOM 842 C CA . GLU A 1 104 ? 4.241 -17.462 -6.362 1.00 98.69 104 GLU A CA 1
ATOM 843 C C . GLU A 1 104 ? 2.726 -17.671 -6.471 1.00 98.69 104 GLU A C 1
ATOM 845 O O . GLU A 1 104 ? 2.148 -18.482 -5.743 1.00 98.69 104 GLU A O 1
ATOM 850 N N . GLY A 1 105 ? 2.078 -16.966 -7.400 1.00 98.56 105 GLY A N 1
ATOM 851 C CA . GLY A 1 105 ? 0.649 -17.063 -7.662 1.00 98.56 105 GLY A CA 1
ATOM 852 C C . GLY A 1 105 ? 0.167 -18.429 -8.147 1.00 98.56 105 GLY A C 1
ATOM 853 O O . GLY A 1 105 ? -1.040 -18.666 -8.130 1.00 98.56 105 GLY A O 1
ATOM 854 N N . ALA A 1 106 ? 1.072 -19.341 -8.518 1.00 98.50 106 ALA A N 1
ATOM 855 C CA . ALA A 1 106 ? 0.721 -20.739 -8.756 1.00 98.50 106 ALA A CA 1
ATOM 856 C C . ALA A 1 106 ? 0.156 -21.419 -7.493 1.00 98.50 106 ALA A C 1
ATOM 858 O O . ALA A 1 106 ? -0.764 -22.230 -7.601 1.00 98.50 106 ALA A O 1
ATOM 859 N N . ASP A 1 107 ? 0.663 -21.039 -6.316 1.00 98.50 107 ASP A N 1
ATOM 860 C CA . ASP A 1 107 ? 0.274 -21.615 -5.026 1.00 98.50 107 ASP A CA 1
ATOM 861 C C . ASP A 1 107 ? -0.474 -20.608 -4.137 1.00 98.50 107 ASP A C 1
ATOM 863 O O . ASP A 1 107 ? -1.474 -20.947 -3.501 1.00 98.50 107 ASP A O 1
ATOM 867 N N . ALA A 1 108 ? -0.000 -19.360 -4.078 1.00 98.44 108 ALA A N 1
ATOM 868 C CA . ALA A 1 108 ? -0.519 -18.322 -3.191 1.00 98.44 108 ALA A CA 1
ATOM 869 C C . ALA A 1 108 ? -0.475 -16.934 -3.864 1.00 98.44 108 ALA A C 1
ATOM 871 O O . ALA A 1 108 ? 0.480 -16.182 -3.641 1.00 98.44 108 ALA A O 1
ATOM 872 N N . PRO A 1 109 ? -1.507 -16.568 -4.654 1.00 98.44 109 PRO A N 1
ATOM 873 C CA . PRO A 1 109 ? -1.606 -15.263 -5.311 1.00 98.44 109 PRO A CA 1
ATOM 874 C C . PRO A 1 109 ? -1.457 -14.087 -4.345 1.00 98.44 109 PRO A C 1
ATOM 876 O O . PRO A 1 109 ? -2.007 -14.117 -3.244 1.00 98.44 109 PRO A O 1
ATOM 879 N N . LYS A 1 110 ? -0.751 -13.044 -4.792 1.00 98.69 110 LYS A N 1
ATOM 880 C CA . LYS A 1 110 ? -0.484 -11.797 -4.058 1.00 98.69 110 LYS A CA 1
ATOM 881 C C . LYS A 1 110 ? -0.968 -10.578 -4.838 1.00 98.69 110 LYS A C 1
ATOM 883 O O . LYS A 1 110 ? -1.302 -10.685 -6.019 1.00 98.69 110 LYS A O 1
ATOM 888 N N . MET A 1 111 ? -0.990 -9.418 -4.188 1.00 98.69 111 MET A N 1
ATOM 889 C CA . MET A 1 111 ? -1.161 -8.136 -4.872 1.00 98.69 111 MET A CA 1
ATOM 890 C C . MET A 1 111 ? 0.188 -7.457 -5.128 1.00 98.69 111 MET A C 1
ATOM 892 O O . MET A 1 111 ? 1.159 -7.688 -4.420 1.00 98.69 111 MET A O 1
ATOM 896 N N . MET A 1 112 ? 0.224 -6.580 -6.132 1.00 98.75 112 MET A N 1
ATOM 897 C CA . MET A 1 112 ? 1.354 -5.698 -6.415 1.00 98.75 112 MET A CA 1
ATOM 898 C C . MET A 1 112 ? 0.828 -4.277 -6.604 1.00 98.75 112 MET A C 1
ATOM 900 O O . MET A 1 112 ? -0.054 -4.041 -7.431 1.00 98.75 112 MET A O 1
ATOM 904 N N . SER A 1 113 ? 1.374 -3.330 -5.847 1.00 98.75 113 SER A N 1
ATOM 905 C CA . SER A 1 113 ? 1.112 -1.901 -6.034 1.00 98.75 113 SER A CA 1
ATOM 906 C C . SER A 1 113 ? 2.192 -1.289 -6.932 1.00 98.75 113 SER A C 1
ATOM 908 O O . SER A 1 113 ? 3.354 -1.670 -6.839 1.00 98.75 113 SER A O 1
ATOM 910 N N . ILE A 1 114 ? 1.824 -0.323 -7.782 1.00 98.75 114 ILE A N 1
ATOM 911 C CA . ILE A 1 114 ? 2.770 0.475 -8.581 1.00 98.75 114 ILE A CA 1
ATOM 912 C C . ILE A 1 114 ? 2.481 1.954 -8.331 1.00 98.75 114 ILE A C 1
ATOM 914 O O . ILE A 1 114 ? 1.403 2.455 -8.657 1.00 98.75 114 ILE A O 1
ATOM 918 N N . GLY A 1 115 ? 3.432 2.654 -7.718 1.00 98.44 115 GLY A N 1
ATOM 919 C CA . GLY A 1 115 ? 3.305 4.079 -7.429 1.00 98.44 115 GLY A CA 1
ATOM 920 C C . GLY A 1 115 ? 3.720 4.964 -8.597 1.00 98.44 115 GLY A C 1
ATOM 921 O O . GLY A 1 115 ? 4.795 4.771 -9.161 1.00 98.44 115 GLY A O 1
ATOM 922 N N . MET A 1 116 ? 2.871 5.940 -8.937 1.00 98.50 116 MET A N 1
ATOM 923 C CA . MET A 1 116 ? 3.103 6.888 -10.028 1.00 98.50 116 MET A CA 1
ATOM 924 C C . MET A 1 116 ? 2.784 8.321 -9.598 1.00 98.50 116 MET A C 1
ATOM 926 O O . MET A 1 116 ? 1.787 8.577 -8.917 1.00 98.50 116 MET A O 1
ATOM 930 N N . HIS A 1 117 ? 3.589 9.270 -10.058 1.00 98.50 117 HIS A N 1
ATOM 931 C CA . HIS A 1 117 ? 3.419 10.695 -9.834 1.00 98.50 117 HIS A CA 1
ATOM 932 C C . HIS A 1 117 ? 3.474 11.438 -11.171 1.00 98.50 117 HIS A C 1
ATOM 934 O O . HIS A 1 117 ? 4.488 11.419 -11.860 1.00 98.50 117 HIS A O 1
ATOM 940 N N . CYS A 1 118 ? 2.441 12.231 -11.480 1.00 98.19 118 CYS A N 1
ATOM 941 C CA . CYS A 1 118 ? 2.292 12.924 -12.774 1.00 98.19 118 CYS A CA 1
ATOM 942 C C . CYS A 1 118 ? 3.437 13.871 -13.183 1.00 98.19 118 CYS A C 1
ATOM 944 O O . CYS A 1 118 ? 3.400 14.430 -14.269 1.00 98.19 118 CYS A O 1
ATOM 946 N N . ARG A 1 119 ? 4.372 14.171 -12.277 1.00 97.25 119 ARG A N 1
ATOM 947 C CA . ARG A 1 119 ? 5.493 15.090 -12.521 1.00 97.25 119 ARG A CA 1
ATOM 948 C C . ARG A 1 119 ? 6.838 14.378 -12.689 1.00 97.25 119 ARG A C 1
ATOM 950 O O . ARG A 1 119 ? 7.838 15.072 -12.833 1.00 97.25 119 ARG A O 1
ATOM 957 N N . LEU A 1 120 ? 6.879 13.056 -12.517 1.00 96.25 120 LEU A N 1
ATOM 958 C CA . LEU A 1 120 ? 8.113 12.265 -12.564 1.00 96.25 120 LEU A CA 1
ATOM 959 C C . LEU A 1 120 ? 8.221 11.472 -13.867 1.00 96.25 120 LEU A C 1
ATOM 961 O O . LEU A 1 120 ? 9.296 11.470 -14.463 1.00 96.25 120 LEU A O 1
ATOM 965 N N . LEU A 1 121 ? 7.119 10.851 -14.295 1.00 79.56 121 LEU A N 1
ATOM 966 C CA . LEU A 1 121 ? 6.990 10.133 -15.566 1.00 79.56 121 LEU A CA 1
ATOM 967 C C . LEU A 1 121 ? 6.271 10.977 -16.622 1.00 79.56 121 LEU A C 1
ATOM 969 O O . LEU A 1 121 ? 5.313 11.694 -16.247 1.00 79.56 121 LEU A O 1
#